Protein AF-A0AAU6HCD6-F1 (afdb_monomer_lite)

Radius of gyration: 16.91 Å; chains: 1; bounding box: 35×23×45 Å

pLDDT: mean 75.37, std 13.87, range [42.94, 94.94]

Secondary structure (DSSP, 8-state):
---HHHHHHHHHHHHHTSPPGGGSSPPHHHHHHHHHHHHHHHHHHHHHHHHHHHHSEEE-TTT--EEE-SSSTTS-S---HHHHHHHHHHHHHHHHHT-

Structure (mmCIF, N/CA/C/O backbone):
data_AF-A0AAU6HCD6-F1
#
_entry.id   AF-A0AAU6HCD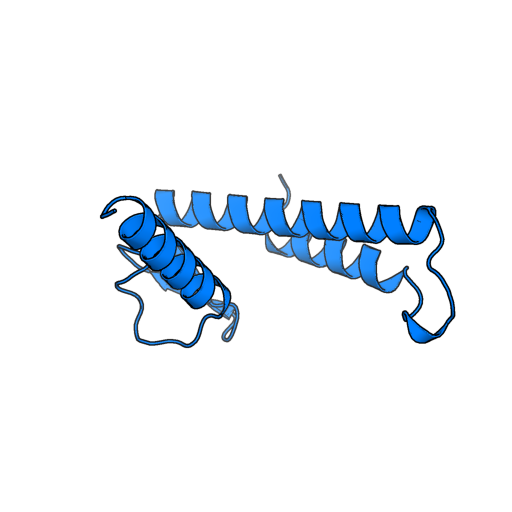6-F1
#
loop_
_atom_site.group_PDB
_atom_site.id
_atom_site.type_symbol
_atom_site.label_atom_id
_atom_site.label_alt_id
_atom_site.label_comp_id
_atom_site.label_asym_id
_atom_site.label_entity_id
_atom_site.label_seq_id
_atom_site.pdbx_PDB_ins_code
_atom_site.Cartn_x
_atom_site.Cartn_y
_atom_site.Cartn_z
_atom_site.occupancy
_atom_site.B_iso_or_equiv
_atom_site.auth_seq_id
_atom_site.auth_comp_id
_atom_site.auth_asym_id
_atom_site.auth_atom_id
_atom_site.pdbx_PDB_model_num
ATOM 1 N N . MET A 1 1 ? -15.854 10.490 -6.304 1.00 66.25 1 MET A N 1
ATOM 2 C CA . MET A 1 1 ? -14.560 10.068 -5.731 1.00 66.25 1 MET A CA 1
ATOM 3 C C . MET A 1 1 ? -14.427 8.588 -6.004 1.00 66.25 1 MET A C 1
ATOM 5 O O . MET A 1 1 ? -15.424 7.899 -5.826 1.00 66.25 1 MET A O 1
ATOM 9 N N . SER A 1 2 ? -13.275 8.133 -6.492 1.00 84.44 2 SER A N 1
ATOM 10 C CA . SER A 1 2 ? -13.025 6.700 -6.674 1.00 84.44 2 SER A CA 1
ATOM 11 C C . SER A 1 2 ? -12.995 5.999 -5.313 1.00 84.44 2 SER A C 1
ATOM 13 O O . SER A 1 2 ? -12.642 6.610 -4.303 1.00 84.44 2 SER A O 1
ATOM 15 N N . THR A 1 3 ? -13.385 4.733 -5.284 1.00 86.94 3 THR A N 1
ATOM 16 C CA . THR A 1 3 ? -13.226 3.839 -4.133 1.00 86.94 3 THR A CA 1
ATOM 17 C C . THR A 1 3 ? -11.795 3.285 -4.075 1.00 86.94 3 THR A C 1
ATOM 19 O O . THR A 1 3 ? -11.144 3.185 -5.123 1.00 86.94 3 THR A O 1
ATOM 22 N N . PRO A 1 4 ? -11.310 2.821 -2.904 1.00 84.94 4 PRO A N 1
ATOM 23 C CA . PRO A 1 4 ? -9.999 2.172 -2.799 1.00 84.94 4 PRO A CA 1
ATOM 24 C C . PRO A 1 4 ? -9.838 0.990 -3.767 1.00 84.94 4 PRO A C 1
ATOM 26 O O . PRO A 1 4 ? -8.767 0.753 -4.321 1.00 84.94 4 PRO A O 1
ATOM 29 N N . THR A 1 5 ? -10.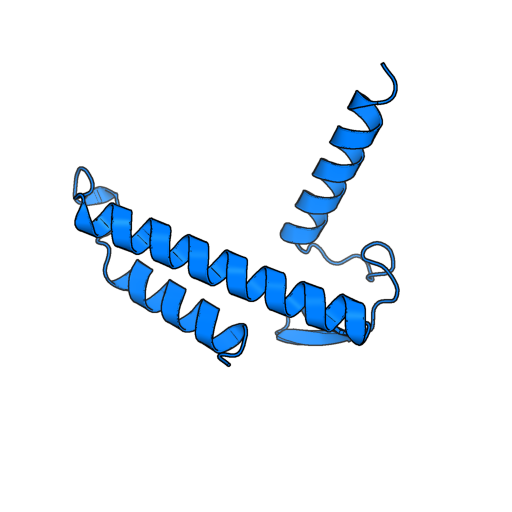921 0.251 -4.030 1.00 85.38 5 THR A N 1
ATOM 30 C CA . THR A 1 5 ? -10.924 -0.855 -4.998 1.00 85.38 5 THR A CA 1
ATOM 31 C C . THR A 1 5 ? -10.709 -0.373 -6.434 1.00 85.38 5 THR A C 1
ATOM 33 O O . THR A 1 5 ? -9.918 -0.975 -7.156 1.00 85.38 5 THR A O 1
ATOM 36 N N . GLU A 1 6 ? -11.355 0.715 -6.851 1.00 89.94 6 GLU A N 1
ATOM 37 C CA . GLU A 1 6 ? -11.172 1.284 -8.195 1.00 89.94 6 GLU A CA 1
ATOM 38 C C . GLU A 1 6 ? -9.766 1.865 -8.390 1.00 89.94 6 GLU A C 1
ATOM 40 O O . GLU A 1 6 ? -9.188 1.737 -9.469 1.00 89.94 6 GLU A O 1
ATOM 45 N N . LEU A 1 7 ? -9.189 2.467 -7.346 1.00 89.31 7 LEU A N 1
ATOM 46 C CA . LEU A 1 7 ? -7.809 2.960 -7.364 1.00 89.31 7 LEU A CA 1
ATOM 47 C C . LEU A 1 7 ? -6.806 1.811 -7.541 1.00 89.31 7 LEU A C 1
ATOM 49 O O . LEU A 1 7 ? -5.939 1.877 -8.414 1.00 89.31 7 LEU A O 1
ATOM 53 N N . ARG A 1 8 ? -6.979 0.712 -6.793 1.00 86.56 8 ARG A N 1
ATOM 54 C CA . ARG A 1 8 ? -6.149 -0.498 -6.930 1.00 86.56 8 ARG A CA 1
ATOM 55 C C . ARG A 1 8 ? -6.317 -1.173 -8.293 1.00 86.56 8 ARG A C 1
ATOM 57 O O . ARG A 1 8 ? -5.328 -1.639 -8.854 1.00 86.56 8 ARG A O 1
ATOM 64 N N . ALA A 1 9 ? -7.531 -1.193 -8.847 1.00 92.06 9 ALA A N 1
ATOM 65 C CA . ALA A 1 9 ? -7.775 -1.714 -10.191 1.00 92.06 9 ALA A CA 1
ATOM 66 C C . ALA A 1 9 ? -7.005 -0.906 -11.248 1.00 92.06 9 ALA A C 1
ATOM 68 O O . ALA A 1 9 ? -6.271 -1.484 -12.045 1.00 92.06 9 ALA A O 1
ATOM 69 N N . ARG A 1 10 ? -7.067 0.429 -11.178 1.00 92.38 10 ARG A N 1
ATOM 70 C CA . ARG A 1 10 ? -6.308 1.316 -12.075 1.00 92.38 10 ARG A CA 1
ATOM 71 C C . ARG A 1 10 ? -4.797 1.163 -11.936 1.00 92.38 10 ARG A C 1
ATOM 73 O O . ARG A 1 10 ? -4.084 1.223 -12.935 1.00 92.38 10 ARG A O 1
ATOM 80 N N . ALA A 1 11 ? -4.298 0.953 -10.717 1.00 91.56 11 ALA A N 1
ATOM 81 C CA . ALA A 1 11 ? -2.887 0.645 -10.498 1.00 91.56 11 ALA A CA 1
ATOM 82 C C . ALA A 1 11 ? -2.485 -0.657 -11.212 1.00 91.56 11 ALA A C 1
ATOM 84 O O . ALA A 1 11 ? -1.489 -0.681 -11.931 1.00 91.56 11 ALA A O 1
ATOM 85 N N . ALA A 1 12 ? -3.296 -1.713 -11.091 1.00 92.25 12 ALA A N 1
ATOM 86 C CA . ALA A 1 12 ? -3.045 -2.987 -11.763 1.00 92.25 12 ALA A CA 1
ATOM 87 C C . ALA A 1 12 ? -3.119 -2.881 -13.298 1.00 92.25 12 ALA A C 1
ATOM 89 O O . ALA A 1 12 ? -2.377 -3.569 -13.996 1.00 92.25 12 ALA A O 1
ATOM 90 N N . GLU A 1 13 ? -3.989 -2.028 -13.843 1.00 94.69 13 GLU A N 1
ATOM 91 C CA . GLU A 1 13 ? -4.037 -1.750 -15.286 1.00 94.69 13 GLU A CA 1
ATOM 92 C C . GLU A 1 13 ? -2.748 -1.083 -15.782 1.00 94.69 13 GLU A C 1
ATOM 94 O O . GLU A 1 13 ? -2.246 -1.430 -16.849 1.00 94.69 13 GLU A O 1
ATOM 99 N N . LEU A 1 14 ? -2.185 -0.144 -15.014 1.00 92.69 14 LEU A N 1
ATOM 100 C CA . LEU A 1 14 ? -0.919 0.509 -15.362 1.00 92.69 14 LEU A CA 1
ATOM 101 C C . LEU A 1 14 ? 0.262 -0.462 -15.310 1.00 92.69 14 LEU A C 1
ATOM 103 O O . LEU A 1 14 ? 1.106 -0.436 -16.201 1.00 92.69 14 LEU A O 1
ATOM 107 N N . GLU A 1 15 ? 0.300 -1.352 -14.323 1.00 91.00 15 GLU A N 1
ATOM 108 C CA . GLU A 1 15 ? 1.348 -2.373 -14.220 1.00 91.00 15 GLU A CA 1
ATOM 109 C C . GLU A 1 15 ? 1.290 -3.400 -15.348 1.00 91.00 15 GLU A C 1
ATOM 111 O O .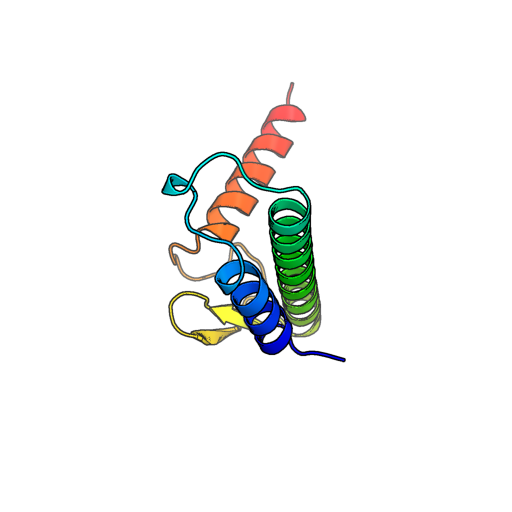 GLU A 1 15 ? 2.330 -3.794 -15.863 1.00 91.00 15 GLU A O 1
ATOM 116 N N . GLN A 1 16 ? 0.090 -3.793 -15.787 1.00 92.12 16 GLN A N 1
ATOM 117 C CA . GLN A 1 16 ? -0.082 -4.714 -16.917 1.00 92.12 16 GLN A CA 1
ATOM 118 C C . GLN A 1 16 ? 0.428 -4.145 -18.246 1.00 92.12 16 GLN A C 1
ATOM 120 O O . GLN A 1 16 ? 0.717 -4.904 -19.169 1.00 92.12 16 GLN A O 1
ATOM 125 N N . ARG A 1 17 ? 0.553 -2.817 -18.357 1.00 90.19 17 ARG A N 1
ATOM 126 C CA . ARG A 1 17 ? 1.128 -2.160 -19.539 1.00 90.19 17 ARG A CA 1
ATOM 127 C C . ARG A 1 17 ? 2.650 -2.239 -19.576 1.00 90.19 17 ARG A C 1
ATOM 129 O O . ARG A 1 17 ? 3.228 -1.995 -20.630 1.00 90.19 17 ARG A O 1
ATOM 136 N N . VAL A 1 18 ? 3.290 -2.546 -18.450 1.00 88.12 18 VAL A N 1
ATOM 137 C CA . VAL A 1 18 ? 4.744 -2.605 -18.333 1.00 88.12 18 VAL A CA 1
ATOM 138 C C . VAL A 1 18 ? 5.203 -4.033 -18.640 1.00 88.12 18 VAL A C 1
ATOM 140 O O . VAL A 1 18 ? 4.804 -4.966 -17.937 1.00 88.12 18 VAL A O 1
ATOM 143 N N . PRO A 1 19 ? 6.049 -4.238 -19.665 1.00 82.62 19 PRO A N 1
ATOM 144 C CA . PRO A 1 19 ? 6.645 -5.537 -19.938 1.00 82.62 19 PRO A CA 1
ATOM 145 C C . PRO A 1 19 ? 7.396 -6.087 -18.714 1.00 82.62 19 PRO A C 1
ATOM 147 O O . PRO A 1 19 ? 7.920 -5.325 -17.891 1.00 82.62 19 PRO A O 1
ATOM 150 N N . PRO A 1 20 ? 7.492 -7.419 -18.572 1.00 79.75 20 PRO A N 1
ATOM 151 C CA . PRO A 1 20 ? 8.211 -8.013 -17.456 1.00 79.75 20 PRO A CA 1
ATOM 152 C C . PRO A 1 20 ? 9.687 -7.595 -17.491 1.00 79.75 20 PRO A C 1
ATOM 154 O O . PRO A 1 20 ? 10.293 -7.500 -18.555 1.00 79.75 20 PRO A O 1
ATOM 157 N N . ALA A 1 21 ? 10.296 -7.405 -16.316 1.00 74.31 21 ALA A N 1
ATOM 158 C CA . ALA A 1 21 ? 11.658 -6.867 -16.171 1.00 74.31 21 ALA A CA 1
ATOM 159 C C . ALA A 1 21 ? 12.766 -7.697 -16.862 1.00 74.31 21 ALA A C 1
ATOM 161 O O . ALA A 1 21 ? 13.894 -7.237 -16.995 1.00 74.31 21 ALA A O 1
ATOM 162 N N . ILE A 1 22 ? 12.446 -8.913 -17.316 1.00 74.56 22 ILE A N 1
ATOM 163 C CA . ILE A 1 22 ? 13.332 -9.781 -18.105 1.00 74.56 22 ILE A CA 1
ATOM 164 C C . ILE A 1 22 ? 13.487 -9.331 -19.569 1.00 74.56 22 ILE A C 1
ATOM 166 O O . ILE A 1 22 ? 14.359 -9.840 -20.264 1.00 74.56 22 ILE A O 1
ATOM 170 N N . ALA A 1 23 ? 12.655 -8.398 -20.045 1.00 78.44 23 ALA A N 1
ATOM 171 C CA . ALA A 1 23 ? 12.655 -7.913 -21.427 1.00 78.44 23 ALA A CA 1
ATOM 172 C C . ALA A 1 23 ? 13.766 -6.889 -21.742 1.00 78.44 23 ALA A C 1
ATOM 174 O O . ALA A 1 23 ? 13.925 -6.505 -22.899 1.00 78.44 23 ALA A O 1
ATOM 175 N N . GLY A 1 24 ? 14.544 -6.459 -20.742 1.00 80.19 24 GLY A N 1
ATOM 176 C CA . GLY A 1 24 ? 15.591 -5.447 -20.890 1.00 80.19 24 GLY A CA 1
ATOM 177 C C . GLY A 1 24 ? 15.444 -4.287 -19.898 1.00 80.19 24 GLY A C 1
ATOM 178 O O . GLY A 1 24 ? 14.616 -4.352 -18.985 1.00 80.19 24 GLY A O 1
ATOM 179 N N . PRO A 1 25 ? 16.268 -3.231 -20.028 1.00 85.94 25 PRO A N 1
ATOM 180 C CA . PRO A 1 25 ? 16.150 -2.040 -19.196 1.00 85.94 25 PRO A CA 1
ATOM 181 C C . PRO A 1 25 ? 14.819 -1.332 -19.455 1.00 85.94 25 PRO A C 1
ATOM 183 O O . PRO A 1 25 ? 14.390 -1.209 -20.601 1.00 85.94 25 PRO A O 1
ATOM 186 N N . ARG A 1 26 ? 14.188 -0.844 -18.382 1.00 86.62 26 ARG A N 1
ATOM 187 C CA . ARG A 1 26 ? 12.900 -0.158 -18.493 1.00 86.62 26 ARG A CA 1
ATOM 188 C C . ARG A 1 26 ? 13.018 1.180 -19.209 1.00 86.62 26 ARG A C 1
ATOM 190 O O . ARG A 1 26 ? 13.962 1.936 -18.966 1.00 86.62 26 ARG A O 1
ATOM 197 N N . THR A 1 27 ? 12.025 1.481 -20.033 1.00 91.25 27 THR A N 1
ATOM 198 C CA . THR A 1 27 ? 11.868 2.788 -20.673 1.00 91.25 27 THR A CA 1
ATOM 199 C C . THR A 1 27 ? 11.374 3.837 -19.677 1.00 91.25 27 THR A C 1
ATOM 201 O O . THR A 1 27 ? 10.931 3.526 -18.568 1.00 91.25 27 THR A O 1
ATOM 204 N N . ASP A 1 28 ? 11.467 5.110 -20.060 1.00 92.00 28 ASP A N 1
ATOM 205 C CA . ASP A 1 28 ? 10.979 6.210 -19.229 1.00 92.00 28 ASP A CA 1
ATOM 206 C C . ASP A 1 28 ? 9.462 6.131 -18.997 1.00 92.00 28 ASP A C 1
ATOM 208 O O . ASP A 1 28 ? 9.007 6.230 -17.859 1.00 92.00 28 ASP A O 1
ATOM 212 N N . ASP A 1 29 ? 8.702 5.814 -20.048 1.00 91.81 29 ASP A N 1
ATOM 213 C CA . ASP A 1 29 ? 7.250 5.621 -19.982 1.00 91.81 29 ASP A CA 1
ATOM 214 C C . ASP A 1 29 ? 6.857 4.468 -19.046 1.00 91.81 29 ASP A C 1
ATOM 216 O O . ASP A 1 29 ? 5.915 4.582 -18.261 1.00 91.81 29 ASP A O 1
ATOM 220 N N . GLU A 1 30 ? 7.606 3.363 -19.073 1.00 91.06 30 GLU A N 1
ATOM 221 C CA . GLU A 1 30 ? 7.380 2.228 -18.175 1.00 91.06 30 GLU A CA 1
ATOM 222 C C . GLU A 1 30 ? 7.628 2.598 -16.712 1.00 91.06 30 GLU A C 1
ATOM 224 O O . GLU A 1 30 ? 6.857 2.200 -15.837 1.00 91.06 30 GLU A O 1
ATOM 229 N N . ARG A 1 31 ? 8.681 3.376 -16.429 1.00 92.00 31 ARG A N 1
ATOM 230 C CA . ARG A 1 31 ? 8.934 3.887 -15.074 1.00 92.00 31 ARG A CA 1
ATOM 231 C C . ARG A 1 31 ? 7.804 4.808 -14.624 1.00 92.00 31 ARG A C 1
ATOM 233 O O . ARG A 1 31 ? 7.276 4.603 -13.535 1.00 92.00 31 ARG A O 1
ATOM 240 N N . MET A 1 32 ? 7.368 5.720 -15.491 1.00 94.94 32 MET A N 1
ATOM 241 C CA . MET A 1 32 ? 6.259 6.631 -15.213 1.00 94.94 32 MET A CA 1
ATOM 242 C C . MET A 1 32 ? 4.956 5.877 -14.900 1.00 94.94 32 MET A C 1
ATOM 244 O O . MET A 1 32 ? 4.227 6.241 -13.974 1.00 94.94 32 MET A O 1
ATOM 248 N N . TRP A 1 33 ? 4.639 4.808 -15.641 1.00 93.44 33 TRP A N 1
ATOM 249 C CA . TRP A 1 33 ? 3.454 3.991 -15.358 1.00 93.44 33 TRP A CA 1
ATOM 250 C C . TRP A 1 33 ? 3.541 3.282 -14.007 1.00 93.44 33 TRP A C 1
ATOM 252 O O . TRP A 1 33 ? 2.541 3.257 -13.288 1.00 93.44 33 TRP A O 1
ATOM 262 N N . LEU A 1 34 ? 4.713 2.761 -13.631 1.00 91.38 34 LEU A N 1
ATOM 263 C CA . LEU A 1 34 ? 4.920 2.133 -12.322 1.00 91.38 34 LEU A CA 1
ATOM 264 C C . LEU A 1 34 ? 4.828 3.137 -11.172 1.00 91.38 34 LEU A C 1
ATOM 266 O O . LEU A 1 34 ? 4.175 2.851 -10.172 1.0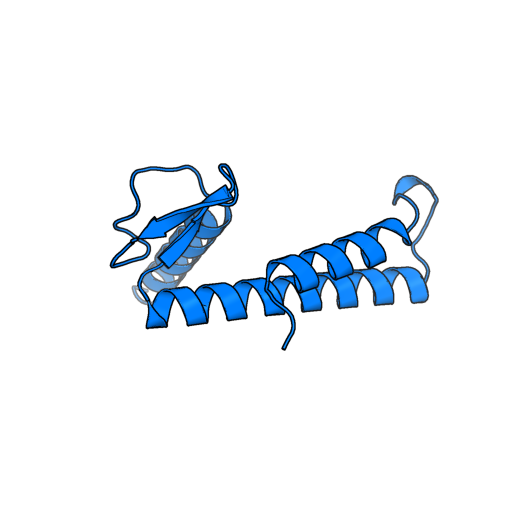0 91.38 34 LEU A O 1
ATOM 270 N N . GLU A 1 35 ? 5.428 4.318 -11.313 1.00 92.12 35 GLU A N 1
ATOM 271 C CA . GLU A 1 35 ? 5.332 5.387 -10.312 1.00 92.12 35 GLU A CA 1
ATOM 272 C C . GLU A 1 35 ? 3.880 5.822 -10.109 1.00 92.12 35 GLU A C 1
ATOM 274 O O . GLU A 1 35 ? 3.404 5.950 -8.981 1.00 92.12 35 GLU A O 1
ATOM 279 N N . LYS A 1 36 ? 3.128 5.968 -11.203 1.00 94.31 36 LYS A N 1
ATOM 280 C CA . LYS A 1 36 ? 1.703 6.287 -11.133 1.00 94.3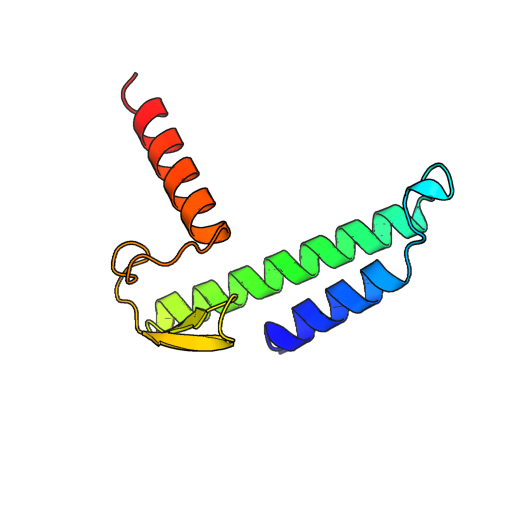1 36 LYS A CA 1
ATOM 281 C C . LYS A 1 36 ? 0.885 5.156 -10.505 1.00 94.31 36 LYS A C 1
ATOM 283 O O . LYS A 1 36 ? -0.046 5.433 -9.751 1.00 94.31 36 LYS A O 1
ATOM 288 N N . ALA A 1 37 ? 1.209 3.898 -10.800 1.00 90.25 37 ALA A N 1
ATOM 289 C CA . ALA A 1 37 ? 0.565 2.752 -10.167 1.00 90.25 37 ALA A CA 1
ATOM 290 C C . ALA A 1 37 ? 0.817 2.730 -8.650 1.00 90.25 37 ALA A C 1
ATOM 292 O O . ALA A 1 37 ? -0.118 2.490 -7.887 1.00 90.25 37 ALA A O 1
ATOM 293 N N . ALA A 1 38 ? 2.042 3.038 -8.215 1.00 85.25 38 ALA A N 1
ATOM 294 C CA . ALA A 1 38 ? 2.388 3.161 -6.801 1.00 85.25 38 ALA A CA 1
ATOM 295 C C . ALA A 1 38 ? 1.587 4.283 -6.123 1.00 85.25 38 ALA A C 1
ATOM 297 O O . ALA A 1 38 ? 0.895 4.022 -5.144 1.00 85.25 38 ALA A O 1
ATOM 298 N N . ALA A 1 39 ? 1.551 5.480 -6.716 1.00 87.56 39 ALA A N 1
ATOM 299 C CA . ALA A 1 39 ? 0.786 6.605 -6.174 1.00 87.56 39 ALA A CA 1
ATOM 300 C C . ALA A 1 39 ? -0.717 6.296 -6.020 1.00 87.56 39 ALA A C 1
ATOM 302 O O . ALA A 1 39 ? -1.347 6.705 -5.046 1.00 87.56 39 ALA A O 1
ATOM 303 N N . LEU A 1 40 ? -1.303 5.541 -6.957 1.00 89.56 40 LEU A N 1
ATOM 304 C CA . LEU A 1 40 ? -2.701 5.106 -6.864 1.00 89.56 40 LEU A CA 1
ATOM 305 C C . LEU A 1 40 ? -2.937 4.090 -5.737 1.00 89.56 40 LEU A C 1
ATOM 307 O O . LEU A 1 40 ? -4.020 4.081 -5.150 1.00 89.56 40 LEU A O 1
ATOM 311 N N . ARG A 1 41 ? -1.958 3.231 -5.432 1.00 82.00 41 ARG A N 1
ATOM 312 C CA . ARG A 1 41 ? -2.038 2.316 -4.282 1.00 82.00 41 ARG A CA 1
ATOM 313 C C . ARG A 1 41 ? -1.946 3.072 -2.968 1.00 82.00 41 ARG A C 1
ATOM 315 O O . ARG A 1 41 ? -2.789 2.846 -2.108 1.00 82.00 41 ARG A O 1
ATOM 322 N N . ASP A 1 42 ? -1.011 4.009 -2.867 1.00 78.62 42 ASP A N 1
ATOM 323 C CA . ASP A 1 42 ? -0.855 4.843 -1.676 1.00 78.62 42 ASP A CA 1
ATOM 324 C C . ASP A 1 42 ? -2.132 5.652 -1.404 1.00 78.62 42 ASP A C 1
ATOM 326 O O . ASP A 1 42 ? -2.603 5.732 -0.271 1.00 78.62 42 ASP A O 1
ATOM 330 N N . GLU A 1 43 ? -2.762 6.199 -2.450 1.00 84.12 43 GLU A N 1
ATOM 331 C CA . GLU A 1 43 ? -4.038 6.904 -2.306 1.00 84.12 43 GLU A CA 1
ATOM 332 C C . GLU A 1 43 ? -5.169 5.977 -1.830 1.00 84.12 43 GLU A C 1
ATOM 334 O O . GLU A 1 43 ? -5.961 6.370 -0.967 1.00 84.12 43 GLU A O 1
ATOM 339 N N . ALA A 1 44 ? -5.231 4.744 -2.346 1.00 81.81 44 ALA A N 1
ATOM 340 C CA . ALA A 1 44 ? -6.203 3.745 -1.907 1.00 81.81 44 ALA A CA 1
ATOM 341 C C . ALA A 1 44 ? -6.023 3.389 -0.425 1.00 81.81 44 ALA A C 1
ATOM 343 O O . ALA A 1 44 ? -7.007 3.321 0.315 1.00 81.81 44 ALA A O 1
ATOM 344 N N . ASP A 1 45 ? -4.778 3.204 0.008 1.00 78.25 45 ASP A N 1
ATOM 345 C CA . ASP A 1 45 ? -4.441 2.845 1.382 1.00 78.25 45 ASP A CA 1
ATOM 346 C C . ASP A 1 45 ? -4.738 4.012 2.342 1.00 78.25 45 ASP A C 1
ATOM 348 O O . ASP A 1 45 ? -5.392 3.815 3.367 1.00 78.25 45 ASP A O 1
ATOM 352 N N . LEU A 1 46 ? -4.415 5.256 1.964 1.00 75.38 46 LEU A N 1
ATOM 353 C CA . LEU A 1 46 ? -4.780 6.457 2.732 1.00 75.38 46 LEU A CA 1
ATOM 354 C C . LEU A 1 46 ? -6.295 6.673 2.832 1.00 75.38 46 LEU A C 1
ATOM 356 O O . LEU A 1 46 ? -6.794 7.256 3.800 1.00 75.38 46 LEU A O 1
ATOM 360 N N . GLN A 1 47 ? -7.052 6.311 1.799 1.00 81.88 47 GLN A N 1
ATOM 361 C CA . GLN A 1 47 ? -8.509 6.413 1.832 1.00 81.88 47 GLN A CA 1
ATOM 362 C C . GLN A 1 47 ? -9.106 5.359 2.771 1.00 81.88 47 GLN A C 1
ATOM 364 O O . GLN A 1 47 ? -9.972 5.692 3.581 1.00 81.88 47 GLN A O 1
ATOM 369 N N . GLU A 1 48 ? -8.606 4.126 2.713 1.00 77.19 48 GLU A N 1
ATOM 370 C CA . GLU A 1 48 ? -9.034 3.035 3.588 1.00 77.19 48 GLU A CA 1
ATOM 371 C C . GLU A 1 48 ? -8.671 3.305 5.058 1.00 77.19 48 GLU A C 1
ATOM 373 O O . GLU A 1 48 ? -9.494 3.095 5.950 1.00 77.19 48 GLU A O 1
ATOM 378 N N . GLU A 1 49 ? -7.493 3.877 5.320 1.00 73.12 49 GLU A N 1
ATOM 379 C CA . GLU A 1 49 ? -7.090 4.311 6.659 1.00 73.12 49 GLU A CA 1
ATOM 380 C C . GLU A 1 49 ? -8.019 5.399 7.212 1.00 73.12 49 GLU A C 1
ATOM 382 O O . GLU A 1 49 ? -8.472 5.313 8.355 1.00 73.12 49 GLU A O 1
ATOM 387 N N . ARG A 1 50 ? -8.375 6.403 6.401 1.00 76.81 50 ARG A N 1
ATOM 388 C CA . ARG A 1 50 ? -9.319 7.458 6.810 1.00 76.81 50 ARG A CA 1
ATOM 389 C C . ARG A 1 50 ? -10.716 6.912 7.099 1.00 76.81 50 ARG A C 1
ATOM 391 O O . ARG A 1 50 ? -11.383 7.376 8.027 1.00 76.81 50 ARG A O 1
ATOM 398 N N . GLU A 1 51 ? -11.178 5.941 6.318 1.00 80.19 51 GLU A N 1
ATOM 399 C CA . GLU A 1 51 ? -12.447 5.253 6.571 1.00 80.19 51 GLU A CA 1
ATOM 400 C C . GLU A 1 51 ? -12.399 4.432 7.861 1.00 80.19 51 GLU A C 1
ATOM 402 O O . GLU A 1 51 ? -13.352 4.471 8.650 1.00 80.19 51 GLU A O 1
ATOM 407 N N . TRP A 1 52 ? -11.278 3.762 8.120 1.00 77.06 52 TRP A N 1
ATOM 408 C CA . TRP A 1 52 ? -11.046 3.043 9.363 1.00 77.06 52 TRP A CA 1
ATOM 409 C C . TRP A 1 52 ? -11.025 3.986 10.569 1.00 77.06 52 TRP A C 1
ATOM 411 O O . TRP A 1 52 ? -11.786 3.761 11.504 1.00 77.06 52 TRP A O 1
ATOM 421 N N . GLN A 1 53 ? -10.285 5.094 10.530 1.00 72.12 53 GLN A N 1
ATOM 422 C CA . GLN A 1 53 ? -10.280 6.091 11.612 1.00 72.12 53 GLN A CA 1
ATOM 423 C C . GLN A 1 53 ? -11.683 6.645 11.905 1.00 72.12 53 GLN A C 1
ATOM 425 O O . GLN A 1 53 ? -12.030 6.907 13.055 1.00 72.12 53 GLN A O 1
ATOM 430 N N . ARG A 1 54 ? -12.522 6.802 10.872 1.00 78.75 54 ARG A N 1
ATOM 431 C CA . ARG A 1 54 ? -13.891 7.314 11.024 1.00 78.75 54 ARG A CA 1
ATOM 432 C C . ARG A 1 54 ? -14.871 6.277 11.575 1.00 78.75 54 ARG A C 1
ATOM 434 O O . ARG A 1 54 ? -15.802 6.640 12.288 1.00 78.75 54 ARG A O 1
ATOM 441 N N . THR A 1 55 ? -14.740 5.013 11.177 1.00 81.25 55 THR A N 1
ATOM 442 C CA . THR A 1 55 ? -15.793 3.995 11.378 1.00 81.25 55 THR A CA 1
ATOM 443 C C . THR A 1 55 ? -15.360 2.804 12.230 1.00 81.25 55 THR A C 1
ATOM 445 O O . THR A 1 55 ? -16.195 1.980 12.613 1.00 81.25 55 THR A O 1
ATOM 448 N N . GLY A 1 56 ? -14.063 2.683 12.494 1.00 77.56 56 GLY A N 1
ATOM 449 C CA . GLY A 1 56 ? -13.427 1.497 13.046 1.00 77.56 56 GLY A CA 1
ATOM 450 C C . GLY A 1 56 ? -13.482 0.294 12.108 1.00 77.56 56 GLY A C 1
ATOM 451 O O . GLY A 1 56 ? -13.286 -0.817 12.577 1.00 77.56 56 GLY A O 1
ATOM 452 N N . ARG A 1 57 ? -13.797 0.454 10.813 1.00 77.94 57 ARG A N 1
ATOM 453 C CA . ARG A 1 57 ? -13.917 -0.658 9.854 1.00 77.94 57 ARG A CA 1
ATOM 454 C C . ARG A 1 57 ? -12.754 -0.672 8.872 1.00 77.94 57 ARG A C 1
ATOM 456 O O . ARG A 1 57 ? -12.455 0.354 8.281 1.00 77.94 57 ARG A O 1
ATOM 463 N N . ILE A 1 58 ? -12.150 -1.835 8.665 1.00 75.25 58 ILE A N 1
ATOM 464 C CA . ILE A 1 58 ? -11.073 -2.039 7.689 1.00 75.25 58 ILE A CA 1
ATOM 465 C C . ILE A 1 58 ? -11.365 -3.274 6.840 1.00 75.25 58 ILE A C 1
ATOM 467 O O . ILE A 1 58 ? -12.015 -4.214 7.312 1.00 75.25 58 ILE A O 1
ATOM 471 N N . ARG A 1 59 ? -10.891 -3.299 5.594 1.00 70.12 59 ARG A N 1
ATOM 472 C CA . ARG A 1 59 ? -10.978 -4.491 4.757 1.00 70.12 59 ARG A CA 1
ATOM 473 C C . ARG A 1 59 ? -9.785 -5.402 5.035 1.00 70.12 59 ARG A C 1
ATOM 475 O O . ARG A 1 59 ? -8.643 -4.968 5.082 1.00 70.12 59 ARG A O 1
ATOM 482 N N . CYS A 1 60 ? -10.038 -6.691 5.220 1.00 67.00 60 CYS A N 1
ATOM 483 C CA . CYS A 1 60 ? -8.963 -7.673 5.276 1.00 67.00 60 CYS A CA 1
ATOM 484 C C . CYS A 1 60 ? -8.477 -7.966 3.850 1.00 67.00 60 CYS A C 1
ATOM 486 O O . CYS A 1 60 ? -9.262 -8.443 3.031 1.00 67.00 60 CYS A O 1
ATOM 488 N N . SER A 1 61 ? -7.201 -7.716 3.549 1.00 60.94 61 SER A N 1
ATOM 489 C CA . SER A 1 61 ? -6.621 -8.008 2.229 1.00 60.94 61 SER A CA 1
ATOM 490 C C . SER A 1 61 ? -6.582 -9.506 1.905 1.00 60.94 61 SER A C 1
ATOM 492 O O . SER A 1 61 ? -6.688 -9.868 0.739 1.00 60.94 61 SER A O 1
ATOM 494 N N . ASP A 1 62 ? -6.484 -10.374 2.919 1.00 53.03 62 ASP A N 1
ATOM 495 C CA . ASP A 1 62 ? -6.445 -11.830 2.732 1.00 53.03 62 ASP A CA 1
ATOM 496 C C . ASP A 1 62 ? -7.830 -12.428 2.439 1.00 53.03 62 ASP A C 1
ATOM 498 O O . ASP A 1 62 ? -7.959 -13.320 1.604 1.00 53.03 62 ASP A O 1
ATOM 502 N N . TRP A 1 63 ? -8.876 -11.977 3.143 1.00 59.09 63 TRP A N 1
ATOM 503 C CA . TRP A 1 63 ? -10.213 -12.600 3.085 1.00 59.09 63 TRP A CA 1
ATOM 504 C C . TRP A 1 63 ? -11.268 -11.727 2.402 1.00 59.09 63 TRP A C 1
ATOM 506 O O . TRP A 1 63 ? -12.381 -12.175 2.141 1.00 59.09 63 TRP A O 1
ATOM 516 N N . GLY A 1 64 ? -10.955 -10.462 2.127 1.00 64.19 64 GLY A N 1
ATOM 517 C CA . GLY A 1 64 ? -11.857 -9.504 1.493 1.00 64.19 64 GLY A CA 1
ATOM 518 C C . GLY A 1 64 ? -12.993 -8.986 2.385 1.00 64.19 64 GLY A C 1
ATOM 519 O O . GLY A 1 64 ? -13.687 -8.059 1.961 1.00 64.19 64 GLY A O 1
ATOM 520 N N . THR A 1 65 ? -13.173 -9.538 3.591 1.00 67.19 65 THR A N 1
ATOM 521 C CA . THR A 1 65 ? -14.225 -9.173 4.555 1.00 67.19 65 THR A CA 1
ATOM 522 C C . THR A 1 65 ? -13.906 -7.871 5.291 1.00 67.19 65 THR A C 1
ATOM 524 O O . THR A 1 65 ? -12.754 -7.603 5.632 1.00 67.19 65 THR A O 1
ATOM 527 N N . ILE A 1 66 ? -14.939 -7.069 5.567 1.00 73.38 66 ILE A N 1
ATOM 528 C CA . ILE A 1 66 ? -14.838 -5.867 6.404 1.00 73.38 66 ILE A CA 1
ATOM 529 C C . ILE A 1 66 ? -14.896 -6.280 7.878 1.00 73.38 66 ILE A C 1
ATOM 531 O O . ILE A 1 66 ? -15.872 -6.893 8.310 1.00 73.38 66 ILE A O 1
ATOM 535 N N . VAL A 1 67 ? -13.878 -5.917 8.655 1.00 70.69 67 VAL A N 1
ATOM 536 C CA . VAL A 1 67 ? -13.785 -6.193 10.096 1.00 70.69 67 VAL A CA 1
ATOM 537 C C . VAL A 1 67 ? -13.801 -4.894 10.895 1.00 70.69 67 VAL A C 1
ATOM 539 O O . VAL A 1 67 ? -13.343 -3.861 10.409 1.00 70.69 67 VAL A O 1
ATOM 542 N N . ARG A 1 68 ? -14.346 -4.931 12.118 1.00 69.12 68 ARG A N 1
ATOM 543 C CA . ARG A 1 68 ? -14.338 -3.789 13.044 1.00 69.12 68 ARG A CA 1
ATOM 544 C C . ARG A 1 68 ? -13.169 -3.927 14.019 1.00 69.12 68 ARG A C 1
ATOM 546 O O . ARG A 1 68 ? -13.059 -4.967 14.659 1.00 69.12 68 ARG A O 1
ATOM 553 N N . THR A 1 69 ? -12.327 -2.906 14.144 1.00 66.94 69 THR A N 1
ATOM 554 C CA . THR A 1 69 ? -11.183 -2.884 15.069 1.00 66.94 69 THR A CA 1
ATOM 555 C C . THR A 1 69 ? -11.086 -1.505 15.721 1.00 66.94 69 THR A C 1
ATOM 557 O O . THR A 1 69 ? -11.233 -0.487 15.043 1.00 66.94 69 THR A O 1
ATOM 560 N N . GLU A 1 70 ? -10.878 -1.469 17.039 1.00 60.03 70 GLU A N 1
ATOM 561 C CA . GLU A 1 70 ? -10.759 -0.218 17.808 1.00 60.03 70 GLU A CA 1
ATOM 562 C C . GLU A 1 70 ? -9.350 0.382 17.703 1.00 60.03 70 GLU A C 1
ATOM 564 O O . GLU A 1 70 ? -9.191 1.597 17.701 1.00 60.03 70 GLU A O 1
ATOM 569 N N . THR A 1 71 ? -8.331 -0.461 17.528 1.00 57.91 71 THR A N 1
ATOM 570 C CA . THR A 1 71 ? -6.936 -0.074 17.264 1.00 57.91 71 THR A CA 1
ATOM 571 C C . THR A 1 71 ? -6.318 -0.999 16.207 1.00 57.91 71 THR A C 1
ATOM 573 O O . THR A 1 71 ? -6.913 -2.023 15.844 1.00 57.91 71 THR A O 1
ATOM 576 N N . LEU A 1 72 ? -5.134 -0.659 15.672 1.00 53.22 72 LEU A N 1
ATOM 577 C CA . LEU A 1 72 ? -4.416 -1.590 14.788 1.00 53.22 72 LEU A CA 1
ATOM 578 C C . LEU A 1 72 ? -3.960 -2.859 15.538 1.00 53.22 72 LEU A C 1
ATOM 580 O O . LEU A 1 72 ? -3.828 -3.920 14.927 1.00 53.22 72 LEU A O 1
ATOM 584 N N . GLU A 1 73 ? -3.768 -2.732 16.850 1.00 51.44 73 GLU A N 1
ATOM 585 C CA . GLU A 1 73 ? -3.222 -3.732 17.773 1.00 51.44 73 GLU A CA 1
ATOM 586 C C . GLU A 1 73 ? -4.277 -4.707 18.310 1.00 51.44 73 GLU A C 1
ATOM 588 O O . GLU A 1 73 ? -3.947 -5.816 18.709 1.00 51.44 73 GLU A O 1
ATOM 593 N N . THR A 1 74 ? -5.554 -4.315 18.292 1.00 55.03 74 THR A N 1
ATOM 594 C CA . THR A 1 74 ? -6.696 -5.150 18.714 1.00 55.03 74 THR A CA 1
ATOM 595 C C . THR A 1 74 ? -7.258 -6.015 17.586 1.00 55.03 74 THR A C 1
ATOM 597 O O . THR A 1 74 ? -8.306 -6.644 17.744 1.00 55.03 74 THR A O 1
ATOM 600 N N . LEU A 1 75 ? -6.577 -6.076 16.436 1.00 49.22 75 LEU A N 1
ATOM 601 C CA . LEU A 1 75 ? -6.885 -7.097 15.440 1.00 49.22 75 LEU A CA 1
ATOM 602 C C . LEU A 1 75 ? -6.633 -8.487 16.048 1.00 49.22 75 LEU A C 1
ATOM 604 O O . LEU A 1 75 ? -5.570 -8.694 16.633 1.00 49.22 75 LEU A O 1
ATOM 608 N N . PRO A 1 76 ? -7.531 -9.469 15.857 1.00 50.81 76 PRO A N 1
ATOM 609 C CA . PRO A 1 76 ? -7.149 -10.866 16.014 1.00 50.81 76 PRO A CA 1
ATOM 610 C C . PRO A 1 76 ? -5.897 -11.162 15.175 1.00 50.81 76 PRO A C 1
ATOM 612 O O . PRO A 1 76 ? -5.754 -10.630 14.072 1.00 50.81 76 PRO A O 1
ATOM 615 N N . ASP A 1 77 ? -4.999 -11.979 15.730 1.00 45.97 77 ASP A N 1
ATOM 616 C CA . ASP A 1 77 ? -3.666 -12.305 15.208 1.00 45.97 77 ASP A CA 1
ATOM 617 C C . ASP A 1 77 ? -3.748 -12.852 13.772 1.00 45.97 77 ASP A C 1
ATOM 619 O O . ASP A 1 77 ? -3.921 -14.047 13.508 1.00 45.97 77 ASP A O 1
ATOM 623 N N . HIS A 1 78 ? -3.713 -11.942 12.808 1.00 42.94 78 HIS A N 1
ATOM 624 C CA . HIS A 1 78 ? -3.762 -12.250 11.393 1.00 42.94 78 HIS A CA 1
ATOM 625 C C . HIS A 1 78 ? -2.579 -11.568 10.729 1.00 42.94 78 HIS A C 1
ATOM 627 O O . HIS A 1 78 ? -2.299 -10.390 10.953 1.00 42.94 78 HIS A O 1
ATOM 633 N N . ARG A 1 79 ? -1.857 -12.362 9.932 1.00 45.47 79 ARG A N 1
ATOM 634 C CA . ARG A 1 79 ? -0.559 -12.072 9.307 1.00 45.47 79 ARG A CA 1
ATOM 635 C C . ARG A 1 79 ? -0.640 -11.008 8.201 1.00 45.47 79 ARG A C 1
ATOM 637 O O . ARG A 1 79 ? -0.048 -11.173 7.141 1.00 45.47 79 ARG A O 1
ATOM 644 N N . CYS A 1 80 ? -1.353 -9.913 8.440 1.00 58.69 80 CYS A N 1
ATOM 645 C CA . CYS A 1 80 ? -1.418 -8.777 7.539 1.00 58.69 80 CYS A CA 1
ATOM 646 C C . CYS A 1 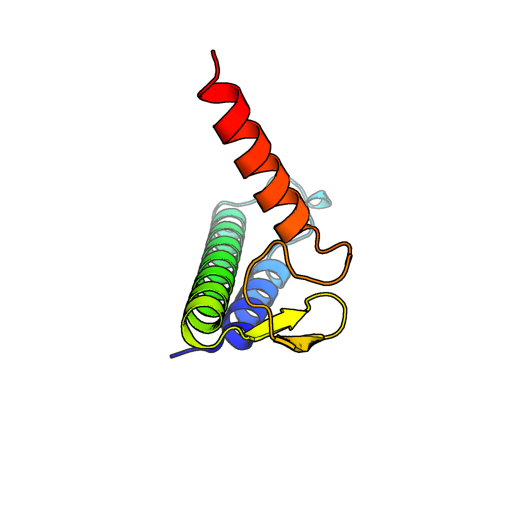80 ? -0.021 -8.144 7.448 1.00 58.69 80 CYS A C 1
ATOM 648 O O . CYS A 1 80 ? 0.464 -7.525 8.398 1.00 58.69 80 CYS A O 1
ATOM 650 N N . SER A 1 81 ? 0.643 -8.330 6.310 1.00 53.03 81 SER A N 1
ATOM 651 C CA . SER A 1 81 ? 2.022 -7.894 6.066 1.00 53.03 81 SER A CA 1
ATOM 652 C C . SER A 1 81 ? 2.204 -6.381 6.217 1.00 53.03 81 SER A C 1
ATOM 654 O O . SER A 1 81 ? 3.199 -5.954 6.798 1.00 53.03 81 SER A O 1
ATOM 656 N N . GLN A 1 82 ? 1.222 -5.577 5.793 1.00 56.19 82 GLN A N 1
ATOM 657 C CA . GLN A 1 82 ? 1.233 -4.120 5.977 1.00 56.19 82 GLN A CA 1
ATOM 658 C C . GLN A 1 82 ? 1.147 -3.719 7.460 1.00 56.19 82 GLN A C 1
ATOM 660 O O . GLN A 1 82 ? 1.842 -2.806 7.893 1.00 56.19 82 GLN A O 1
ATOM 665 N N . ARG A 1 83 ? 0.384 -4.449 8.286 1.00 58.72 83 ARG A N 1
ATOM 666 C CA . ARG A 1 83 ? 0.338 -4.204 9.740 1.00 58.72 83 ARG A CA 1
ATOM 667 C C . ARG A 1 83 ? 1.579 -4.701 10.467 1.00 58.72 83 ARG A C 1
ATOM 669 O O . ARG A 1 83 ? 2.017 -4.062 11.417 1.00 58.72 83 ARG A O 1
ATOM 676 N N . GLN A 1 84 ? 2.186 -5.798 10.009 1.00 55.28 84 GLN A N 1
ATOM 677 C CA . GLN A 1 84 ? 3.506 -6.195 10.503 1.00 55.28 84 GLN A CA 1
ATOM 678 C C . GLN A 1 84 ? 4.563 -5.143 10.164 1.00 55.28 84 GLN A C 1
ATOM 680 O O . GLN A 1 84 ? 5.440 -4.898 10.985 1.00 55.28 84 GLN A O 1
ATOM 685 N N . GLN A 1 85 ? 4.470 -4.507 8.995 1.00 60.94 85 GLN A N 1
ATOM 686 C CA . GLN A 1 85 ? 5.352 -3.410 8.615 1.00 60.94 85 GLN A CA 1
ATOM 687 C C . GLN A 1 85 ? 5.133 -2.178 9.507 1.00 60.94 85 GLN A C 1
ATOM 689 O O . GLN A 1 85 ? 6.092 -1.720 10.117 1.00 60.94 85 GLN A O 1
ATOM 694 N N . ALA A 1 86 ? 3.887 -1.734 9.703 1.00 60.44 86 ALA A N 1
ATOM 695 C CA . ALA A 1 86 ? 3.567 -0.616 10.599 1.00 60.44 86 ALA A CA 1
ATOM 696 C C . ALA A 1 86 ? 4.016 -0.870 12.055 1.00 60.44 86 ALA A C 1
ATOM 698 O O . ALA A 1 86 ? 4.573 0.014 12.703 1.00 60.44 86 ALA A O 1
ATOM 699 N N . ARG A 1 87 ? 3.852 -2.102 12.566 1.00 63.53 87 ARG A N 1
ATOM 700 C CA . ARG A 1 87 ? 4.365 -2.502 13.891 1.00 63.53 87 ARG A CA 1
ATOM 701 C C . ARG A 1 87 ? 5.890 -2.427 13.953 1.00 63.53 87 ARG A C 1
ATOM 703 O O . ARG A 1 87 ? 6.428 -1.909 14.924 1.00 63.53 87 ARG A O 1
ATOM 710 N N . ARG A 1 88 ? 6.587 -2.913 12.919 1.00 70.81 88 ARG A N 1
ATOM 711 C CA . ARG A 1 88 ? 8.056 -2.831 12.838 1.00 70.81 88 ARG A CA 1
ATOM 712 C C . ARG A 1 88 ? 8.538 -1.385 12.784 1.00 70.81 88 ARG A C 1
ATOM 714 O O . ARG A 1 88 ? 9.553 -1.078 13.396 1.00 70.81 88 ARG A O 1
ATOM 721 N N . GLU A 1 89 ? 7.828 -0.514 12.074 1.00 74.12 89 GLU A N 1
ATOM 722 C CA . GLU A 1 89 ? 8.143 0.914 11.975 1.00 74.12 89 GLU A CA 1
ATOM 723 C C . GLU A 1 89 ? 7.926 1.638 13.306 1.00 74.12 89 GLU A C 1
ATOM 725 O O . GLU A 1 89 ? 8.794 2.403 13.717 1.00 74.12 89 GLU A O 1
ATOM 730 N N . HIS A 1 90 ? 6.851 1.329 14.037 1.00 70.88 90 HIS A N 1
ATOM 731 C CA . HIS A 1 90 ? 6.632 1.848 15.390 1.00 70.88 90 HIS A CA 1
ATOM 732 C C . HIS A 1 90 ? 7.708 1.363 16.372 1.00 70.88 90 HIS A C 1
ATOM 734 O O . HIS A 1 90 ? 8.355 2.170 17.034 1.00 70.88 90 HIS A O 1
ATOM 740 N N . GLU A 1 91 ? 7.988 0.054 16.406 1.00 76.00 91 GLU A N 1
ATOM 741 C CA . GLU A 1 91 ? 9.066 -0.523 17.224 1.00 76.00 91 GLU A CA 1
ATOM 742 C C . GLU A 1 91 ? 10.456 0.030 16.841 1.00 76.00 91 GLU A C 1
ATOM 744 O O . GLU A 1 91 ? 11.389 -0.001 17.648 1.00 76.00 91 GLU A O 1
ATOM 749 N N . ALA A 1 92 ? 10.649 0.470 15.594 1.00 77.62 92 ALA A N 1
ATOM 750 C CA . ALA A 1 92 ? 11.875 1.132 15.152 1.00 77.62 92 ALA A CA 1
ATOM 751 C C . ALA A 1 92 ? 11.920 2.600 15.602 1.00 77.62 92 ALA A C 1
ATOM 753 O O . ALA A 1 92 ? 12.969 3.061 16.055 1.00 77.62 92 ALA A O 1
ATOM 754 N N . ALA A 1 93 ? 10.796 3.316 15.526 1.00 78.50 93 ALA A N 1
ATOM 755 C CA . ALA A 1 93 ? 10.674 4.694 15.987 1.00 78.50 93 ALA A CA 1
ATOM 756 C C . ALA A 1 93 ? 10.909 4.800 17.503 1.00 78.50 93 ALA A C 1
ATOM 758 O O . ALA A 1 93 ? 11.755 5.588 17.921 1.00 78.50 93 ALA A O 1
ATOM 759 N N . GLU A 1 94 ? 10.272 3.939 18.307 1.00 75.31 94 GLU A N 1
ATOM 760 C CA . GLU A 1 94 ? 10.433 3.931 19.770 1.00 75.31 94 GLU A CA 1
ATOM 761 C C . GLU A 1 94 ? 11.873 3.616 20.201 1.00 75.31 94 GLU A C 1
ATOM 763 O O . GLU A 1 94 ? 12.447 4.324 21.030 1.00 75.31 94 GLU A O 1
ATOM 768 N N . ARG A 1 95 ? 12.525 2.636 19.558 1.00 73.62 95 ARG A N 1
ATOM 769 C CA . ARG A 1 95 ? 13.950 2.338 19.802 1.00 73.62 95 ARG A CA 1
ATOM 770 C C . ARG A 1 95 ? 14.894 3.477 19.436 1.00 73.62 95 ARG A C 1
ATOM 772 O O . ARG A 1 95 ? 15.999 3.536 19.969 1.00 73.62 95 ARG A O 1
ATOM 779 N N . THR A 1 96 ? 14.503 4.338 18.502 1.00 71.50 96 THR A N 1
ATOM 780 C CA . THR A 1 96 ? 15.324 5.483 18.089 1.00 71.50 96 THR A CA 1
ATOM 781 C C . THR A 1 96 ? 15.191 6.636 19.081 1.00 71.50 96 THR A C 1
ATOM 783 O O . THR A 1 96 ? 16.151 7.369 19.285 1.00 71.50 96 THR A O 1
ATOM 786 N N . THR A 1 97 ? 14.034 6.777 19.730 1.00 66.62 97 THR A N 1
ATOM 787 C CA . THR A 1 97 ? 13.791 7.791 20.768 1.00 66.62 97 THR A CA 1
ATOM 788 C C . THR A 1 97 ? 14.364 7.441 22.143 1.00 66.62 97 THR A C 1
ATOM 790 O O . THR A 1 97 ? 14.512 8.333 22.972 1.00 66.62 97 THR A O 1
ATOM 793 N N . GLU A 1 98 ? 14.699 6.174 22.396 1.00 56.66 98 GLU A N 1
ATOM 794 C CA . GLU A 1 98 ? 15.220 5.693 23.688 1.00 56.66 98 GLU A CA 1
ATOM 795 C C . GLU A 1 98 ? 16.764 5.723 23.797 1.00 56.66 98 GLU A C 1
ATOM 797 O O . GLU A 1 98 ? 17.337 5.127 24.711 1.00 56.66 98 GLU A O 1
ATOM 802 N N . LYS A 1 99 ? 17.458 6.401 22.871 1.00 49.88 99 LYS A N 1
ATOM 803 C CA . LYS A 1 99 ? 18.926 6.496 22.811 1.00 49.88 99 LYS A CA 1
ATOM 804 C C . LYS A 1 99 ? 19.402 7.944 22.750 1.00 49.88 99 LYS A C 1
ATOM 806 O O . LYS A 1 99 ? 20.439 8.226 23.392 1.00 49.88 99 LYS A O 1
#

Foldseek 3Di:
DDALVVLLVQLVVLQVVAPDPVVDDGDPSNVVSNVSSVVSNVVSVVVQVVVCVVFQWHADPVPRDIDHHPDLVRDDDDPPVVSVVVVVVVVVVVVVVVD

Sequence (99 aa):
MSTPTELRARAAELEQRVPPAIAGPRTDDERMWLEKAAALRDEADLQEEREWQRTGRIRCSDWGTIVRTETLETLPDHRCSQRQQARREHEAAERTTEK